Protein AF-A0A1I6T0N0-F1 (afdb_monomer_lite)

pLDDT: mean 76.26, std 10.27, range [51.66, 92.44]

Organism: NCBI:txid683125

Sequence (60 aa):
MILIAVLFPWLSFFLRGRILIGFLCLILQCTLIGWLPAAIWAVASLVDARNKKRIQQLRY

Secondary structure (DSSP, 8-state):
-HHHHHH-HHHHHHHTT-HHHHHHHHHHHHHHHHHHHHHHHHHHHHHHHHHHHHHHHH--

Foldseek 3Di:
DVVCCVVPVLVVCVVVVNVPVSVVVVVVVCCVV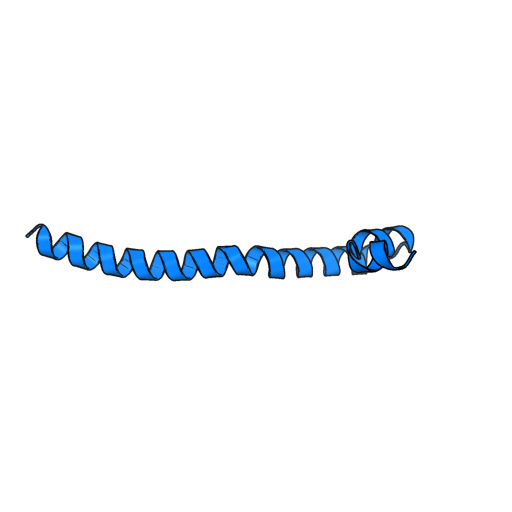VVVVVVVVVVVVVVVVVVVVVVVVVVD

Structure (mmCIF, N/CA/C/O backbone):
data_AF-A0A1I6T0N0-F1
#
_entry.id   AF-A0A1I6T0N0-F1
#
loop_
_atom_site.group_PDB
_atom_site.id
_atom_site.type_symbol
_atom_site.label_atom_id
_atom_site.label_alt_id
_atom_site.label_comp_id
_atom_site.label_asym_id
_atom_site.label_entity_id
_atom_site.label_seq_id
_atom_site.pdbx_PDB_ins_code
_atom_site.Cartn_x
_atom_site.Cartn_y
_atom_site.Cartn_z
_atom_site.occupancy
_atom_site.B_iso_or_equiv
_atom_site.auth_seq_id
_atom_site.auth_comp_id
_atom_site.auth_asym_id
_atom_site.auth_atom_id
_atom_site.pdbx_PDB_model_num
ATOM 1 N N . MET A 1 1 ? 24.781 -8.791 -9.134 1.00 55.44 1 MET A N 1
ATOM 2 C CA . MET A 1 1 ? 23.864 -9.075 -10.262 1.00 55.44 1 MET A CA 1
ATOM 3 C C . MET A 1 1 ? 22.484 -9.562 -9.799 1.00 55.44 1 MET A C 1
ATOM 5 O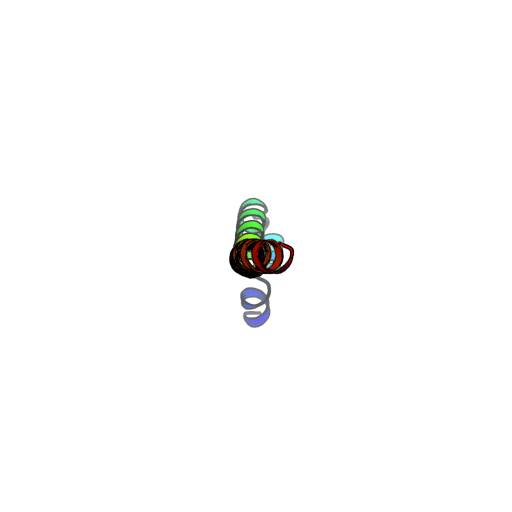 O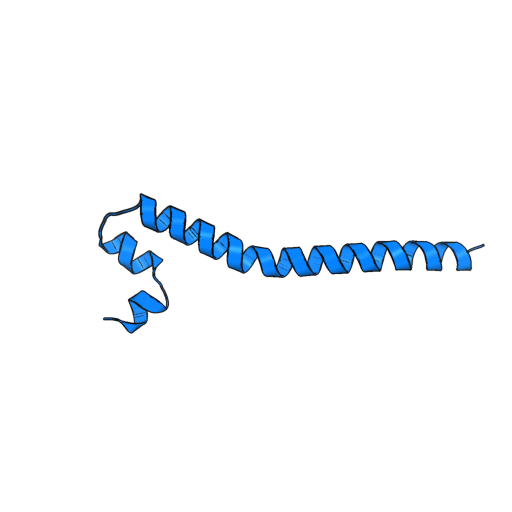 . MET A 1 1 ? 21.500 -9.043 -10.297 1.00 55.44 1 MET A O 1
ATO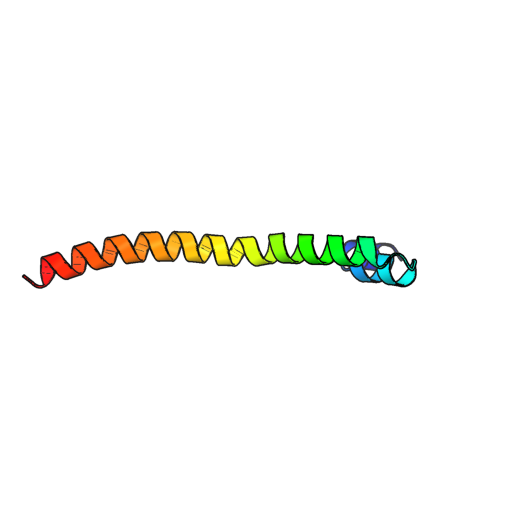M 9 N N . ILE A 1 2 ? 22.375 -10.485 -8.827 1.00 63.09 2 ILE A N 1
ATOM 10 C CA . ILE A 1 2 ? 21.079 -11.068 -8.396 1.00 63.09 2 ILE A CA 1
ATOM 11 C C . ILE A 1 2 ? 20.400 -10.271 -7.261 1.00 63.09 2 ILE A C 1
ATOM 13 O O . ILE A 1 2 ? 19.189 -10.087 -7.283 1.00 63.09 2 ILE A O 1
ATOM 17 N N . LEU A 1 3 ? 21.172 -9.722 -6.311 1.00 62.09 3 LEU A N 1
ATOM 18 C CA . LEU A 1 3 ? 20.621 -8.989 -5.156 1.00 62.09 3 LEU A CA 1
ATOM 19 C C . LEU A 1 3 ? 19.765 -7.771 -5.551 1.00 62.09 3 LEU A C 1
ATOM 21 O O . LEU A 1 3 ? 18.700 -7.557 -4.986 1.00 62.09 3 LEU A O 1
ATOM 25 N N . ILE A 1 4 ? 20.198 -7.003 -6.554 1.00 60.84 4 ILE A N 1
ATOM 26 C CA . ILE A 1 4 ? 19.462 -5.821 -7.039 1.00 60.84 4 ILE A CA 1
ATOM 27 C C . ILE A 1 4 ? 18.206 -6.224 -7.821 1.00 60.84 4 ILE A C 1
ATOM 29 O O . ILE A 1 4 ? 17.199 -5.531 -7.748 1.00 60.84 4 ILE A O 1
ATOM 33 N N . ALA A 1 5 ? 18.230 -7.362 -8.522 1.00 61.81 5 ALA A N 1
ATOM 34 C CA . ALA A 1 5 ? 17.058 -7.873 -9.231 1.00 61.81 5 ALA A CA 1
ATOM 35 C C . ALA A 1 5 ? 15.951 -8.347 -8.269 1.00 61.81 5 ALA A C 1
ATOM 37 O O . ALA A 1 5 ? 14.776 -8.262 -8.614 1.00 61.81 5 ALA A O 1
ATOM 38 N N . VAL A 1 6 ? 16.323 -8.805 -7.067 1.00 62.91 6 VAL A N 1
ATOM 39 C CA . VAL A 1 6 ? 15.379 -9.201 -6.007 1.00 62.91 6 VAL A CA 1
ATOM 40 C C . VAL A 1 6 ? 14.858 -7.993 -5.226 1.00 62.91 6 VAL A C 1
ATOM 42 O O . VAL A 1 6 ? 13.665 -7.928 -4.947 1.00 62.91 6 VAL A O 1
ATOM 45 N N . LEU A 1 7 ? 15.719 -7.025 -4.890 1.00 62.81 7 LEU A N 1
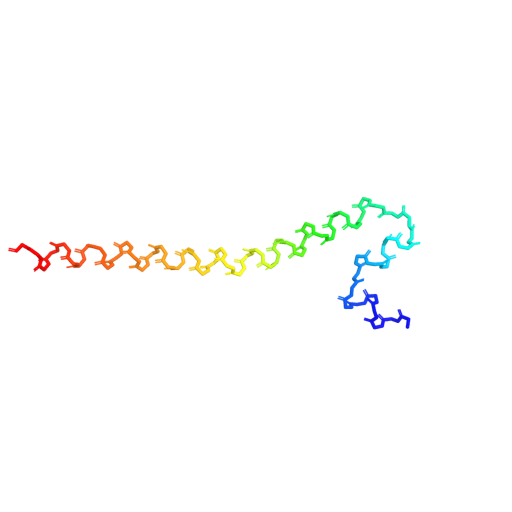ATOM 46 C CA . LEU A 1 7 ? 15.314 -5.854 -4.101 1.00 62.81 7 LEU A CA 1
ATOM 47 C C . LEU A 1 7 ? 14.598 -4.781 -4.940 1.00 62.81 7 LEU A C 1
ATOM 49 O O . LEU A 1 7 ? 13.764 -4.045 -4.420 1.00 62.81 7 LEU A O 1
ATOM 53 N N . PHE A 1 8 ? 14.917 -4.687 -6.235 1.00 67.69 8 PHE A N 1
ATOM 54 C CA . PHE A 1 8 ? 14.389 -3.677 -7.157 1.00 67.69 8 PHE A CA 1
ATOM 55 C C . PHE A 1 8 ? 14.039 -4.302 -8.525 1.00 67.69 8 PHE A C 1
ATOM 57 O O . PHE A 1 8 ? 14.699 -4.046 -9.540 1.00 67.69 8 PHE A O 1
ATOM 64 N N . PRO A 1 9 ? 12.978 -5.133 -8.587 1.00 65.19 9 PRO A N 1
ATOM 65 C CA . PRO A 1 9 ? 12.593 -5.847 -9.808 1.00 65.19 9 PRO A CA 1
ATOM 66 C C . PRO A 1 9 ? 12.261 -4.901 -10.970 1.00 65.19 9 PRO A C 1
ATOM 68 O O . PRO A 1 9 ? 12.536 -5.217 -12.129 1.00 65.19 9 PRO A O 1
ATOM 71 N N . TRP A 1 10 ? 11.749 -3.703 -10.671 1.00 65.38 10 TRP A N 1
ATOM 72 C CA . TRP A 1 10 ? 11.402 -2.697 -11.675 1.00 65.38 10 TRP A CA 1
ATOM 73 C C . TRP A 1 10 ? 12.600 -2.254 -12.528 1.00 65.38 10 TRP A C 1
ATOM 75 O O . TRP A 1 10 ? 12.475 -2.128 -13.747 1.00 65.38 10 TRP A O 1
ATOM 85 N N . LEU A 1 11 ? 13.787 -2.119 -11.922 1.00 63.72 11 LEU A N 1
ATOM 86 C CA . LEU A 1 11 ? 15.002 -1.722 -12.638 1.00 63.72 11 LEU A CA 1
ATOM 87 C C . LEU A 1 11 ? 15.454 -2.823 -13.609 1.00 63.72 11 LEU A C 1
ATOM 89 O O . LEU A 1 11 ? 15.848 -2.545 -14.738 1.00 63.72 11 LEU A O 1
ATOM 93 N N . SER A 1 12 ? 15.320 -4.090 -13.204 1.00 66.69 12 SER A N 1
ATOM 94 C CA . SER A 1 12 ? 15.675 -5.244 -14.040 1.00 66.69 12 SER A CA 1
ATOM 95 C C . SER A 1 12 ? 14.799 -5.344 -15.299 1.00 66.69 12 SER A C 1
ATOM 97 O O . SER A 1 12 ? 15.291 -5.679 -16.379 1.00 66.69 12 SER A O 1
ATOM 99 N N . PHE A 1 13 ? 13.513 -4.988 -15.196 1.00 68.19 13 PHE A N 1
ATOM 100 C CA . PHE A 1 13 ? 12.605 -4.937 -16.347 1.00 68.19 13 PHE A CA 1
ATOM 101 C C . PHE A 1 13 ? 12.791 -3.694 -17.219 1.00 68.19 13 PHE A C 1
ATOM 103 O O . PHE A 1 13 ? 12.671 -3.802 -18.444 1.00 68.19 13 PHE A O 1
ATOM 110 N N . PHE A 1 14 ? 13.139 -2.551 -16.621 1.00 67.12 14 PHE A N 1
ATOM 111 C CA . PHE A 1 14 ? 13.448 -1.324 -17.355 1.00 67.12 14 PHE A CA 1
ATOM 112 C C . PHE A 1 14 ? 14.686 -1.502 -18.250 1.00 67.12 14 PHE A C 1
ATOM 114 O O . PHE A 1 14 ? 14.637 -1.171 -19.433 1.00 67.12 14 PHE A O 1
ATOM 121 N N . LEU A 1 15 ? 15.748 -2.152 -17.748 1.00 67.56 15 LEU A N 1
ATOM 122 C CA . LEU A 1 15 ? 16.939 -2.480 -18.550 1.00 67.56 15 LEU A CA 1
ATOM 123 C C . LEU A 1 15 ? 16.671 -3.509 -19.663 1.00 67.56 15 LEU A C 1
ATOM 125 O O . LEU A 1 15 ? 17.409 -3.561 -20.643 1.00 67.56 15 LEU A O 1
ATOM 129 N N . ARG A 1 16 ? 15.625 -4.334 -19.538 1.00 73.25 16 ARG A N 1
ATOM 130 C CA . ARG A 1 16 ? 15.257 -5.351 -20.538 1.00 73.25 16 ARG A CA 1
ATOM 131 C C . ARG A 1 16 ? 14.306 -4.813 -21.621 1.00 73.25 16 ARG A C 1
ATOM 133 O O . ARG A 1 16 ? 13.862 -5.583 -22.469 1.00 73.25 16 ARG A O 1
ATOM 140 N N . GLY A 1 17 ? 13.971 -3.518 -21.595 1.00 70.50 17 GLY A N 1
ATOM 141 C CA . GLY A 1 17 ? 13.124 -2.865 -22.603 1.00 70.50 17 GLY A CA 1
ATOM 142 C C . GLY A 1 17 ? 11.643 -3.260 -22.549 1.00 70.50 17 GLY A C 1
ATOM 143 O O . GLY A 1 17 ? 10.878 -2.925 -23.450 1.00 70.50 17 GLY A O 1
ATOM 144 N N . ARG A 1 18 ? 11.204 -3.969 -21.499 1.00 74.69 18 ARG A N 1
ATOM 145 C CA . ARG A 1 18 ? 9.807 -4.401 -21.331 1.00 74.69 18 ARG A CA 1
ATOM 146 C C . ARG A 1 18 ? 9.062 -3.482 -20.361 1.00 74.69 18 ARG A C 1
ATOM 148 O O . ARG A 1 18 ? 8.776 -3.866 -19.227 1.00 74.69 18 ARG A O 1
ATOM 155 N N . ILE A 1 19 ? 8.705 -2.286 -20.842 1.00 73.75 19 ILE A N 1
ATOM 156 C CA . ILE A 1 19 ? 7.947 -1.259 -20.096 1.00 73.75 19 ILE A CA 1
ATOM 157 C C . ILE A 1 19 ? 6.659 -1.831 -19.471 1.00 73.75 19 ILE A C 1
ATOM 159 O O . ILE A 1 19 ? 6.363 -1.550 -18.312 1.00 73.75 19 ILE A O 1
ATOM 163 N N . LEU A 1 20 ? 5.923 -2.677 -20.204 1.00 80.25 20 LEU A N 1
ATOM 164 C CA . LEU A 1 20 ? 4.634 -3.233 -19.763 1.00 80.25 20 LEU A CA 1
ATOM 165 C C . LEU A 1 20 ? 4.736 -4.044 -18.463 1.00 80.25 20 LEU A C 1
ATOM 167 O O . LEU A 1 20 ? 3.899 -3.908 -17.575 1.00 80.25 20 LEU A O 1
ATOM 171 N N . ILE A 1 21 ? 5.780 -4.864 -18.326 1.00 79.56 21 ILE A N 1
ATOM 172 C CA . ILE A 1 21 ? 5.972 -5.682 -17.121 1.00 79.56 21 ILE A CA 1
ATOM 173 C C . ILE A 1 21 ? 6.461 -4.825 -15.952 1.00 79.56 21 ILE A C 1
ATOM 175 O O . ILE A 1 21 ? 6.063 -5.064 -14.814 1.00 79.56 21 ILE A O 1
ATOM 179 N N . GLY A 1 22 ? 7.254 -3.783 -16.225 1.00 80.12 22 GLY A N 1
ATOM 180 C CA . GLY A 1 22 ? 7.613 -2.790 -15.215 1.00 80.12 22 GLY A CA 1
ATOM 181 C C . GLY A 1 22 ? 6.382 -2.087 -14.634 1.00 80.12 22 GLY A C 1
ATOM 182 O O . GLY A 1 22 ? 6.258 -1.979 -13.416 1.00 80.12 22 GLY A O 1
ATOM 183 N N . PHE A 1 23 ? 5.439 -1.672 -15.482 1.00 82.38 23 PHE A N 1
ATOM 184 C CA . PHE A 1 23 ? 4.205 -1.014 -15.042 1.00 82.38 23 PHE A CA 1
ATOM 185 C C . PHE A 1 23 ? 3.318 -1.942 -14.198 1.00 82.38 23 PHE A C 1
ATOM 187 O O . PHE A 1 23 ? 2.842 -1.551 -13.134 1.00 82.38 23 PHE A O 1
ATOM 194 N N . LEU A 1 24 ? 3.168 -3.202 -14.617 1.00 84.00 24 LEU A N 1
ATOM 195 C CA . LEU A 1 24 ? 2.425 -4.208 -13.854 1.00 84.00 24 LEU A CA 1
ATOM 196 C C . LEU A 1 24 ? 3.064 -4.481 -12.478 1.00 84.00 24 LEU A C 1
ATOM 198 O O . LEU A 1 24 ? 2.358 -4.626 -11.483 1.00 84.00 24 LEU A O 1
ATOM 202 N N . CYS A 1 25 ? 4.398 -4.510 -12.407 1.00 81.31 25 CYS A N 1
ATOM 203 C CA . CYS A 1 25 ? 5.140 -4.731 -11.163 1.00 81.31 25 CYS A CA 1
ATOM 204 C C . CYS A 1 25 ? 5.014 -3.544 -10.188 1.00 81.31 25 CYS A C 1
ATOM 206 O O . CYS A 1 25 ? 4.832 -3.760 -8.990 1.00 81.31 25 CYS A O 1
ATOM 208 N N . LEU A 1 26 ? 5.014 -2.305 -10.701 1.00 80.50 26 LEU A N 1
ATOM 209 C CA . LEU A 1 26 ? 4.734 -1.100 -9.909 1.00 80.50 26 LEU A CA 1
ATOM 210 C C . LEU A 1 26 ? 3.323 -1.114 -9.325 1.00 80.50 26 LEU A C 1
ATOM 212 O O . LEU A 1 26 ? 3.162 -0.842 -8.140 1.00 80.50 26 LEU A O 1
ATOM 216 N N . ILE A 1 27 ? 2.314 -1.471 -10.128 1.00 85.81 27 ILE A N 1
ATOM 217 C CA . ILE A 1 27 ? 0.934 -1.607 -9.641 1.00 85.81 27 ILE A CA 1
ATOM 218 C C . ILE A 1 27 ? 0.886 -2.626 -8.502 1.00 85.81 27 ILE A C 1
ATOM 220 O O . ILE A 1 27 ? 0.303 -2.343 -7.461 1.00 85.81 27 ILE A O 1
ATOM 224 N N . LEU A 1 28 ? 1.553 -3.772 -8.660 1.00 83.94 28 LEU A N 1
ATOM 225 C CA . LEU A 1 28 ? 1.577 -4.824 -7.646 1.00 83.94 28 LEU A CA 1
ATOM 226 C C . LEU A 1 28 ? 2.255 -4.368 -6.340 1.00 83.94 28 LEU A C 1
ATOM 228 O O . LEU A 1 28 ? 1.752 -4.651 -5.252 1.00 83.94 28 LEU A O 1
ATOM 232 N N . GLN A 1 29 ? 3.355 -3.613 -6.432 1.00 79.69 29 GLN A N 1
ATOM 233 C CA . GLN A 1 29 ? 3.993 -2.979 -5.272 1.00 79.69 29 GLN A CA 1
ATOM 234 C C . GLN A 1 29 ? 3.094 -1.921 -4.630 1.00 79.69 29 GLN A C 1
ATOM 236 O O . GLN A 1 29 ? 2.987 -1.890 -3.408 1.00 79.69 29 GLN A O 1
ATOM 241 N N . CYS A 1 30 ? 2.396 -1.103 -5.420 1.00 84.62 30 CYS A N 1
ATOM 242 C CA . CYS A 1 30 ? 1.412 -0.151 -4.912 1.00 84.62 30 CYS A CA 1
ATOM 243 C C . CYS A 1 30 ? 0.226 -0.848 -4.236 1.00 84.62 30 CYS A C 1
ATOM 245 O O . CYS A 1 30 ? -0.262 -0.346 -3.232 1.00 84.62 30 CYS A O 1
ATOM 247 N N . THR A 1 31 ? -0.222 -2.008 -4.719 1.00 85.56 31 THR A N 1
ATOM 248 C CA . THR A 1 31 ? -1.272 -2.799 -4.060 1.00 85.56 31 THR A CA 1
ATOM 249 C C . THR A 1 31 ? -0.789 -3.359 -2.724 1.00 85.56 31 THR A C 1
ATOM 251 O O . THR A 1 31 ? -1.523 -3.299 -1.744 1.00 85.56 31 THR A O 1
ATOM 254 N N . LEU A 1 32 ? 0.452 -3.844 -2.652 1.00 82.62 32 LEU A N 1
ATOM 255 C CA . LEU A 1 32 ? 1.058 -4.337 -1.409 1.00 82.62 32 LEU A CA 1
ATOM 256 C C . LEU A 1 32 ? 1.301 -3.219 -0.386 1.00 82.62 32 LEU A C 1
ATOM 258 O O . LEU A 1 32 ? 0.934 -3.355 0.780 1.00 82.62 32 LEU A O 1
ATOM 262 N N . ILE A 1 33 ? 1.888 -2.103 -0.819 1.00 84.88 33 ILE A N 1
ATOM 263 C CA . ILE A 1 33 ? 2.166 -0.945 0.041 1.00 84.88 33 ILE A CA 1
ATOM 264 C C . ILE A 1 33 ? 0.869 -0.225 0.411 1.00 84.88 33 ILE A C 1
ATOM 266 O O . ILE A 1 33 ? 0.751 0.250 1.531 1.00 84.88 33 ILE A O 1
ATOM 270 N N . GLY A 1 34 ? -0.102 -0.154 -0.501 1.00 85.50 34 GLY A N 1
ATOM 271 C CA . GLY A 1 34 ? -1.398 0.500 -0.312 1.00 85.50 34 GLY A CA 1
ATOM 272 C C . GLY A 1 34 ? -2.410 -0.330 0.479 1.00 85.50 34 GLY A C 1
ATOM 273 O O . GLY A 1 34 ? -3.261 0.247 1.154 1.00 85.50 34 GLY A O 1
ATOM 274 N N . TRP A 1 35 ? -2.290 -1.662 0.484 1.00 86.94 35 TRP A N 1
ATOM 275 C CA . TRP A 1 35 ? -3.062 -2.535 1.375 1.00 86.94 35 TRP A CA 1
ATOM 276 C C . TRP A 1 35 ? -2.847 -2.114 2.822 1.00 86.94 35 TRP A C 1
ATOM 278 O O . TRP A 1 35 ? -3.823 -1.875 3.531 1.00 86.94 35 TRP A O 1
ATOM 288 N N . LEU A 1 36 ? -1.595 -2.024 3.277 1.00 87.56 36 LEU A N 1
ATOM 289 C CA . LEU A 1 36 ? -1.274 -1.795 4.687 1.00 87.56 36 LEU A CA 1
ATOM 290 C C . LEU A 1 36 ? -1.992 -0.562 5.292 1.00 87.56 36 LEU A C 1
ATOM 292 O O . LEU A 1 36 ? -2.702 -0.729 6.285 1.00 87.56 36 LEU A O 1
ATOM 296 N N . PRO A 1 37 ? -1.913 0.649 4.700 1.00 86.44 37 PRO A N 1
ATOM 297 C CA . PRO A 1 37 ? -2.643 1.817 5.176 1.00 86.44 37 PRO A CA 1
ATOM 298 C C . PRO A 1 37 ? -4.157 1.700 4.976 1.00 86.44 37 PRO A C 1
ATOM 300 O O . PRO A 1 37 ? -4.895 2.198 5.824 1.00 86.44 37 PRO A O 1
ATOM 303 N N . ALA A 1 38 ? -4.644 1.018 3.931 1.00 88.06 38 ALA A N 1
ATOM 304 C CA . ALA A 1 38 ? -6.079 0.783 3.742 1.00 88.06 38 ALA A CA 1
ATOM 305 C C . ALA A 1 38 ? -6.670 -0.107 4.850 1.00 88.06 38 ALA A C 1
ATOM 307 O O . ALA A 1 38 ? -7.753 0.176 5.363 1.00 88.06 38 ALA A O 1
ATOM 308 N N . ALA A 1 39 ? -5.940 -1.140 5.278 1.00 91.56 39 ALA A N 1
ATOM 309 C CA . ALA A 1 39 ? -6.329 -1.982 6.405 1.00 91.56 39 ALA A CA 1
ATOM 310 C C . ALA A 1 39 ? -6.357 -1.183 7.719 1.00 91.56 39 ALA A C 1
ATOM 312 O O . ALA A 1 39 ? -7.306 -1.302 8.495 1.00 91.56 39 ALA A O 1
ATOM 313 N N . ILE A 1 40 ? -5.363 -0.316 7.942 1.00 92.44 40 ILE A N 1
ATOM 314 C CA . ILE A 1 40 ? -5.323 0.579 9.110 1.00 92.44 40 ILE A CA 1
ATOM 315 C C . ILE A 1 40 ? -6.517 1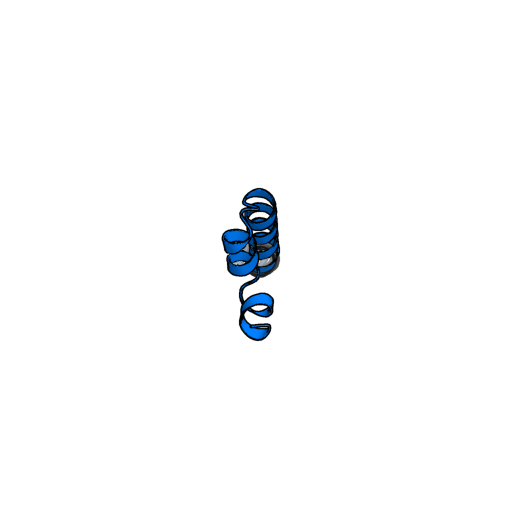.541 9.092 1.00 92.44 40 ILE A C 1
ATOM 317 O O . ILE A 1 40 ? -7.190 1.702 10.109 1.00 92.44 40 ILE A O 1
ATOM 321 N N . TRP A 1 41 ? -6.829 2.128 7.936 1.00 91.94 41 TRP A N 1
ATOM 322 C CA . TRP A 1 41 ? -7.992 3.000 7.761 1.00 91.94 41 TRP A CA 1
ATOM 323 C C . TRP A 1 41 ? -9.319 2.279 8.012 1.00 91.94 41 TRP A C 1
ATOM 325 O O . TRP A 1 41 ? -10.204 2.842 8.659 1.00 91.94 41 TRP A O 1
ATOM 335 N N . ALA A 1 42 ? -9.466 1.031 7.562 1.00 91.06 42 ALA A N 1
ATOM 336 C CA . ALA A 1 42 ? -10.674 0.242 7.796 1.00 91.06 42 ALA A CA 1
ATOM 337 C C . ALA A 1 42 ? -10.902 -0.026 9.295 1.00 91.06 42 ALA A C 1
ATOM 339 O O . ALA A 1 42 ? -12.014 0.150 9.800 1.00 91.06 42 ALA A O 1
ATOM 340 N N . VAL A 1 43 ? -9.843 -0.386 10.026 1.00 90.94 43 VAL A N 1
ATOM 341 C CA . VAL A 1 43 ? -9.905 -0.611 11.479 1.00 90.94 43 VAL A CA 1
ATOM 342 C C . VAL A 1 43 ? -10.166 0.696 12.230 1.00 90.94 43 VAL A C 1
ATOM 344 O O . VAL A 1 43 ? -11.036 0.732 13.102 1.00 90.94 43 VAL A O 1
ATOM 347 N N . ALA A 1 44 ? -9.473 1.778 11.866 1.00 90.12 44 ALA A N 1
ATOM 348 C CA . ALA A 1 44 ? -9.681 3.100 12.454 1.00 90.12 44 ALA A CA 1
ATOM 349 C C . ALA A 1 44 ? -11.132 3.574 12.275 1.00 90.12 44 ALA A C 1
ATOM 351 O O . ALA A 1 44 ? -11.765 3.985 13.244 1.00 90.12 44 ALA A O 1
ATOM 352 N N . SER A 1 45 ? -11.699 3.416 11.076 1.00 88.50 45 SER A N 1
ATOM 353 C CA . SER A 1 45 ? -13.092 3.785 10.783 1.00 88.50 45 SER A CA 1
ATOM 354 C C . SER A 1 45 ? -14.100 2.979 11.614 1.00 88.50 45 SER A C 1
ATOM 356 O O . SER A 1 45 ? -15.093 3.525 12.098 1.00 88.50 45 SER A O 1
ATOM 358 N N . LEU A 1 46 ? -13.842 1.683 11.831 1.00 83.81 46 LEU A N 1
ATOM 359 C CA . LEU A 1 46 ? -14.691 0.824 12.662 1.00 83.81 46 LEU A CA 1
ATOM 360 C C . LEU A 1 46 ? -14.656 1.246 14.143 1.00 83.81 46 LEU A C 1
ATOM 362 O O . LEU A 1 46 ? -15.688 1.241 14.824 1.00 83.81 46 LEU A O 1
ATOM 366 N N . VAL A 1 47 ? -13.472 1.607 14.646 1.00 84.00 47 VAL A N 1
ATOM 367 C CA . VAL A 1 47 ? -13.280 2.090 16.021 1.00 84.00 47 VAL A CA 1
ATOM 368 C C . VAL A 1 47 ? -13.946 3.451 16.217 1.00 84.00 47 VAL A C 1
ATOM 370 O O . VAL A 1 47 ? -14.686 3.623 17.190 1.00 84.00 47 VAL A O 1
ATOM 373 N N . ASP A 1 48 ? -13.760 4.381 15.281 1.00 80.94 48 ASP A N 1
ATOM 374 C CA . ASP A 1 48 ? -14.341 5.725 15.340 1.00 80.94 48 ASP A CA 1
ATOM 375 C C . ASP A 1 48 ? -15.877 5.670 15.358 1.00 80.94 48 ASP A C 1
ATOM 377 O O . ASP A 1 48 ? -16.524 6.257 16.230 1.00 80.94 48 ASP A O 1
ATOM 381 N N . ALA A 1 49 ? -16.475 4.825 14.507 1.00 80.50 49 ALA A N 1
ATOM 382 C CA . ALA A 1 49 ? -17.921 4.608 14.473 1.00 80.50 49 ALA A CA 1
ATOM 383 C C . ALA A 1 49 ? -18.496 4.092 15.808 1.00 80.50 49 ALA A C 1
ATOM 385 O O . ALA A 1 49 ? -19.618 4.452 16.182 1.00 80.50 49 ALA A O 1
ATOM 386 N N . ARG A 1 50 ? -17.752 3.261 16.553 1.00 73.94 50 ARG A N 1
ATOM 387 C CA . ARG A 1 50 ? -18.174 2.800 17.889 1.00 73.94 50 ARG A CA 1
ATOM 388 C C . ARG A 1 50 ? -17.969 3.861 18.965 1.00 73.94 50 ARG A C 1
ATOM 390 O O . ARG A 1 50 ? -18.855 4.038 19.805 1.00 73.94 50 ARG A O 1
ATOM 397 N N . ASN A 1 51 ? -16.853 4.586 18.930 1.00 74.19 51 ASN A N 1
ATOM 398 C CA . ASN A 1 51 ? -16.572 5.647 19.898 1.00 74.19 51 ASN A CA 1
ATOM 399 C C . ASN A 1 51 ? -17.565 6.807 19.781 1.00 74.19 51 ASN A C 1
ATOM 401 O O . ASN A 1 51 ? -18.055 7.305 20.797 1.00 74.19 51 ASN A O 1
ATOM 405 N N . LYS A 1 52 ? -17.949 7.175 18.557 1.00 74.88 52 LYS A N 1
ATOM 406 C CA . LYS A 1 52 ? -18.928 8.238 18.305 1.00 74.88 52 LYS A CA 1
ATOM 407 C C . LYS A 1 52 ? -20.293 7.935 18.933 1.00 74.88 52 LYS A C 1
ATOM 409 O O . LYS A 1 52 ? -20.902 8.823 19.523 1.00 74.88 52 LYS A O 1
ATOM 414 N N . LYS A 1 53 ? -20.735 6.670 18.900 1.00 69.88 53 LYS A N 1
ATOM 415 C CA . LYS A 1 53 ? -21.984 6.228 19.552 1.00 69.88 53 LYS A CA 1
ATOM 416 C C . LYS A 1 53 ? -21.919 6.325 21.080 1.00 69.88 53 LYS A C 1
ATOM 418 O O . LYS A 1 53 ? -22.891 6.745 21.698 1.00 69.88 53 LYS A O 1
ATOM 423 N N . ARG A 1 54 ? -20.777 5.985 21.689 1.00 66.19 54 ARG A N 1
ATOM 424 C CA . ARG A 1 54 ? -20.581 6.045 23.152 1.00 66.19 54 ARG A CA 1
ATOM 425 C C . ARG A 1 54 ? -20.509 7.483 23.671 1.00 66.19 54 ARG A C 1
ATOM 427 O O . ARG A 1 54 ? -21.142 7.791 24.674 1.00 66.19 54 ARG A O 1
ATOM 434 N N . ILE A 1 55 ? -19.801 8.371 22.968 1.00 72.50 55 ILE A N 1
ATOM 435 C CA . ILE A 1 55 ? -19.696 9.795 23.338 1.00 72.50 55 ILE A CA 1
ATOM 436 C C . ILE A 1 55 ? -21.056 10.498 23.231 1.00 72.50 55 ILE A C 1
ATOM 438 O O . ILE A 1 55 ? -21.366 11.366 24.041 1.00 72.50 55 ILE A O 1
ATOM 442 N N . GLN A 1 56 ? -21.891 10.111 22.266 1.00 76.25 56 GLN A N 1
ATOM 443 C CA . GLN A 1 56 ? -23.223 10.691 22.105 1.00 76.25 56 GLN A CA 1
ATOM 444 C C . GLN A 1 56 ? -24.197 10.270 23.217 1.00 76.25 56 GLN A C 1
ATOM 446 O O . GLN A 1 56 ? -25.040 11.073 23.602 1.00 76.25 56 GLN A O 1
ATOM 451 N N . GLN A 1 57 ? -24.051 9.062 23.773 1.00 73.00 57 GLN A N 1
ATOM 452 C CA . GLN A 1 57 ? -24.844 8.606 24.924 1.00 73.00 57 GLN A CA 1
ATOM 453 C C . GLN A 1 57 ? -24.418 9.237 26.255 1.00 73.00 57 GLN A C 1
ATOM 455 O O . GLN A 1 57 ? -25.244 9.344 27.145 1.00 73.00 57 GLN A O 1
ATOM 460 N N . LEU A 1 58 ? -23.153 9.647 26.400 1.00 73.44 58 LEU A N 1
ATOM 461 C CA . LEU A 1 58 ? -22.653 10.340 27.599 1.00 73.44 58 LEU A CA 1
ATOM 462 C C . LEU A 1 58 ? -22.981 11.843 27.618 1.00 73.44 58 LEU A C 1
ATOM 464 O O . LEU A 1 58 ? -22.784 12.498 28.635 1.00 73.44 58 LEU A O 1
ATOM 468 N N . ARG A 1 59 ? -23.400 12.406 26.478 1.00 61.16 59 ARG A N 1
ATOM 469 C CA . ARG A 1 59 ? -23.715 13.836 26.321 1.00 61.16 59 ARG A CA 1
ATOM 470 C C . ARG A 1 59 ? -25.197 14.160 26.584 1.00 61.16 59 ARG A C 1
ATOM 472 O O . ARG A 1 59 ? -25.542 15.337 26.608 1.00 61.16 59 ARG A O 1
ATOM 479 N N . TYR A 1 60 ? -26.042 13.147 26.758 1.00 51.66 60 TYR A N 1
ATOM 480 C CA . TYR A 1 60 ? -27.455 13.272 27.131 1.00 51.66 60 TYR A CA 1
ATOM 481 C C . TYR A 1 60 ? -27.650 12.842 28.580 1.00 51.66 60 TYR A C 1
ATOM 483 O O . TYR A 1 60 ? -28.495 13.474 29.249 1.00 51.66 60 TYR A O 1
#

InterPro domains:
  IPR000612 Proteolipid membrane potential modulator [PF01679] (1-43)

Radius of gyration: 21.03 Å; chains: 1; bounding box: 51×25×50 Å